Protein AF-A0A453LI11-F1 (afdb_monomer)

Sequence (67 aa):
SWSSSSPATMAAARAHVERLRRERYYIGRGEQNPLAEDMHQAVNYLSQELYSKDVHFLVELVQNLQF

Radius of gyration: 23.56 Å; Cα contacts (8 Å, |Δi|>4): 14; chains: 1; bounding box: 55×37×50 Å

Foldseek 3Di:
DPPPPDPVNVVVVVVVVVCCCCPPVVHPPPDDDPCPVVVVVVCVVVVCVVCVPPVVVVVVVVVVVPD

Solvent-accessible surface area (backbone atoms only — not comparable to full-atom values): 4059 Å² total; per-residue (Å²): 132,81,82,78,77,50,72,68,56,55,52,53,52,49,52,52,50,51,49,45,36,42,73,76,66,34,50,92,49,96,57,79,53,83,61,51,60,59,51,52,49,51,52,49,54,54,46,51,60,52,48,70,71,62,44,58,60,54,55,50,50,57,61,68,67,73,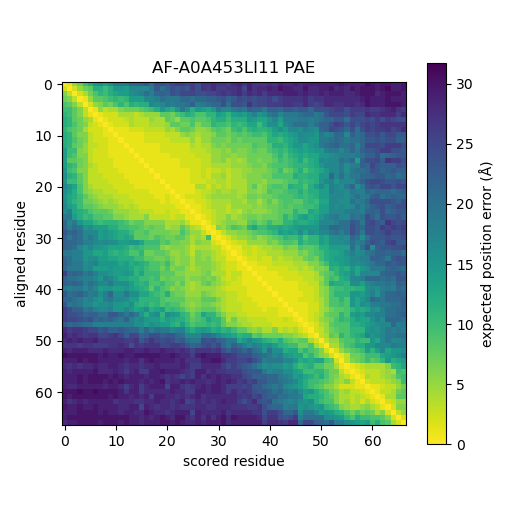118

Secondary structure (DSSP, 8-state):
------HHHHHHHHHHHHHHHHHTS-TT-SSPPTHHHHHHHHHHHHHHHHIIIIIHHHHHHHHHT--

Organism: Aegilops tauschii subsp. strangulata (NCBI:txid200361)

pLDDT: mean 72.19, std 12.44, range [39.97, 90.5]

Structure (mmCIF, N/CA/C/O backbone):
data_AF-A0A453LI11-F1
#
_entry.id   AF-A0A453LI11-F1
#
loop_
_atom_site.group_PDB
_atom_site.id
_atom_site.type_symbol
_atom_site.label_atom_id
_atom_site.label_alt_id
_atom_site.label_comp_id
_atom_site.label_asym_id
_atom_site.label_entity_id
_atom_site.label_seq_id
_atom_site.pdbx_PDB_ins_code
_atom_site.Cartn_x
_atom_site.Cartn_y
_atom_site.Cartn_z
_atom_site.occupancy
_atom_site.B_iso_or_equiv
_atom_site.auth_seq_id
_atom_site.auth_comp_id
_atom_site.auth_asym_id
_atom_site.auth_atom_id
_atom_site.pdbx_PDB_model_num
ATOM 1 N N . SER A 1 1 ? 6.213 24.912 -31.012 1.00 39.97 1 SER A N 1
ATOM 2 C CA . SER A 1 1 ? 6.703 23.575 -31.389 1.00 39.97 1 SER A CA 1
ATOM 3 C C . SER A 1 1 ? 6.256 22.593 -30.323 1.00 39.97 1 SER A C 1
ATOM 5 O O . SER A 1 1 ? 6.516 22.814 -29.150 1.00 39.97 1 SER A O 1
ATOM 7 N N . TRP A 1 2 ? 5.510 21.559 -30.697 1.00 51.94 2 TRP A N 1
ATOM 8 C CA . TRP A 1 2 ? 5.190 20.471 -29.775 1.00 51.94 2 TRP A CA 1
ATOM 9 C C . TRP A 1 2 ? 6.315 19.463 -29.968 1.00 51.94 2 TRP A C 1
ATOM 11 O O . TRP A 1 2 ? 6.419 18.875 -31.042 1.00 51.94 2 TRP A O 1
ATOM 21 N N . SER A 1 3 ? 7.240 19.380 -29.011 1.00 60.94 3 SER A N 1
ATOM 22 C CA . SER A 1 3 ? 8.377 18.465 -29.101 1.00 60.94 3 SER A CA 1
ATOM 23 C C . SER A 1 3 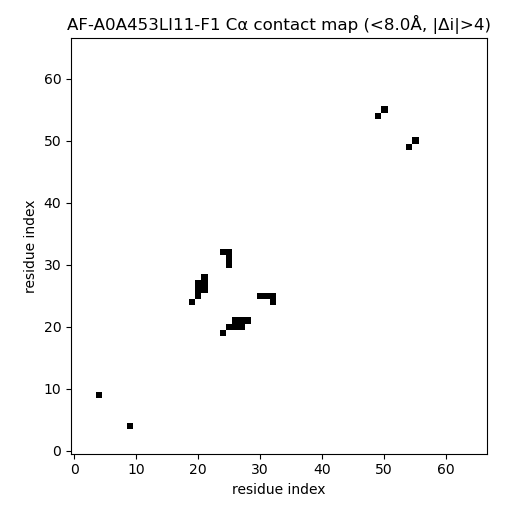? 7.853 17.036 -29.204 1.00 60.94 3 SER A C 1
ATOM 25 O O . SER A 1 3 ? 7.371 16.466 -28.225 1.00 60.94 3 SER A O 1
ATOM 27 N N . SER A 1 4 ? 7.926 16.470 -30.407 1.00 62.84 4 SER A N 1
ATOM 28 C CA . SER A 1 4 ? 7.665 15.062 -30.669 1.00 62.84 4 SER A CA 1
ATOM 29 C C . SER A 1 4 ? 8.623 14.246 -29.810 1.00 62.84 4 SER A C 1
ATOM 31 O O . SER A 1 4 ? 9.825 14.208 -30.075 1.00 62.84 4 SER A O 1
ATOM 33 N N . SER A 1 5 ? 8.113 13.652 -28.734 1.00 65.25 5 SER A N 1
ATOM 34 C CA . SER A 1 5 ? 8.920 12.786 -27.882 1.00 65.25 5 SER A CA 1
ATOM 35 C C . SER A 1 5 ? 9.366 11.578 -28.696 1.00 65.25 5 SER A C 1
ATOM 37 O O . SER A 1 5 ? 8.538 10.854 -29.248 1.00 65.25 5 SER A O 1
ATOM 39 N N . SER A 1 6 ? 10.679 11.382 -28.800 1.00 76.94 6 SER A N 1
ATOM 40 C CA . SER A 1 6 ? 11.257 10.272 -29.549 1.00 76.94 6 SER A CA 1
ATOM 41 C C . SER A 1 6 ? 10.787 8.925 -28.977 1.00 76.94 6 SER A C 1
ATOM 43 O O . SER A 1 6 ? 10.627 8.795 -27.758 1.00 76.94 6 SER A O 1
ATOM 45 N N . PRO A 1 7 ? 10.620 7.884 -29.813 1.00 76.88 7 PRO A N 1
ATOM 46 C CA . PRO A 1 7 ? 10.184 6.558 -29.362 1.00 76.88 7 PRO A CA 1
ATOM 47 C C . PRO A 1 7 ? 11.096 5.963 -28.273 1.00 76.88 7 PRO A C 1
ATOM 49 O O . PRO A 1 7 ? 10.614 5.280 -27.371 1.00 76.88 7 PRO A O 1
ATOM 52 N N . ALA A 1 8 ? 12.391 6.296 -28.286 1.00 80.81 8 ALA A N 1
ATOM 53 C CA . ALA A 1 8 ? 13.336 5.924 -27.231 1.00 80.81 8 ALA A CA 1
ATOM 54 C C . ALA A 1 8 ? 12.979 6.529 -25.857 1.00 80.81 8 ALA A C 1
ATOM 56 O O . ALA A 1 8 ? 13.061 5.844 -24.838 1.00 80.81 8 ALA A O 1
ATOM 57 N N . THR A 1 9 ? 12.522 7.784 -25.817 1.00 85.06 9 THR A N 1
ATOM 58 C CA . THR A 1 9 ? 12.117 8.469 -24.579 1.00 85.06 9 THR A CA 1
ATOM 59 C C . THR A 1 9 ? 10.854 7.843 -23.992 1.00 85.06 9 THR A C 1
ATOM 61 O O . THR A 1 9 ? 10.779 7.611 -22.787 1.00 85.06 9 THR A O 1
ATOM 64 N N . MET A 1 10 ? 9.886 7.492 -24.844 1.00 86.44 10 MET A N 1
ATOM 65 C CA . MET A 1 10 ? 8.663 6.792 -24.430 1.00 86.44 10 MET A CA 1
ATOM 66 C C . MET A 1 10 ? 8.964 5.392 -23.878 1.00 86.44 10 MET A C 1
ATOM 68 O O . MET A 1 10 ? 8.397 4.991 -22.861 1.00 86.44 10 MET A O 1
ATOM 72 N N . ALA A 1 11 ? 9.889 4.657 -24.505 1.00 86.31 11 ALA A N 1
ATOM 73 C CA . ALA A 1 11 ? 10.321 3.346 -24.025 1.00 86.31 11 ALA A CA 1
ATOM 74 C C . ALA A 1 11 ? 11.030 3.435 -22.662 1.00 86.31 11 ALA A C 1
ATOM 76 O O . ALA A 1 11 ? 10.721 2.657 -21.759 1.00 86.31 11 ALA A O 1
ATOM 77 N N . ALA A 1 12 ? 11.918 4.418 -22.479 1.00 90.50 12 ALA A N 1
ATOM 78 C CA . ALA A 1 12 ? 12.596 4.656 -21.206 1.00 90.50 12 ALA A CA 1
ATOM 79 C C . ALA A 1 12 ? 11.611 5.047 -20.090 1.00 90.50 12 ALA A C 1
ATOM 81 O O . ALA A 1 12 ? 11.689 4.516 -18.981 1.00 90.50 12 ALA A O 1
ATOM 82 N N . ALA A 1 13 ? 10.637 5.913 -20.392 1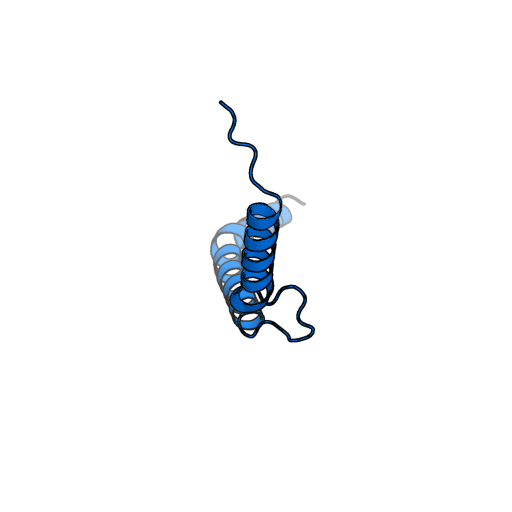.00 89.56 13 ALA A N 1
ATOM 83 C CA . ALA A 1 13 ? 9.579 6.279 -19.454 1.00 89.56 13 ALA A CA 1
ATOM 84 C C . ALA A 1 13 ? 8.741 5.057 -19.048 1.00 89.56 13 ALA A C 1
ATOM 86 O O . ALA A 1 13 ? 8.496 4.837 -17.862 1.00 89.56 13 ALA A O 1
ATOM 87 N N . ARG A 1 14 ? 8.366 4.208 -20.012 1.00 87.00 14 ARG A N 1
ATOM 88 C CA . ARG A 1 14 ? 7.625 2.971 -19.739 1.00 87.00 14 ARG A CA 1
ATOM 89 C C . ARG A 1 14 ? 8.427 2.002 -18.872 1.00 87.00 14 ARG A C 1
ATOM 91 O O . ARG A 1 14 ? 7.890 1.488 -17.897 1.00 87.00 14 ARG A O 1
ATOM 98 N N . ALA A 1 15 ? 9.708 1.790 -19.171 1.00 90.06 15 ALA A N 1
ATOM 99 C CA . ALA A 1 15 ? 10.581 0.942 -18.360 1.00 90.06 15 ALA A CA 1
ATOM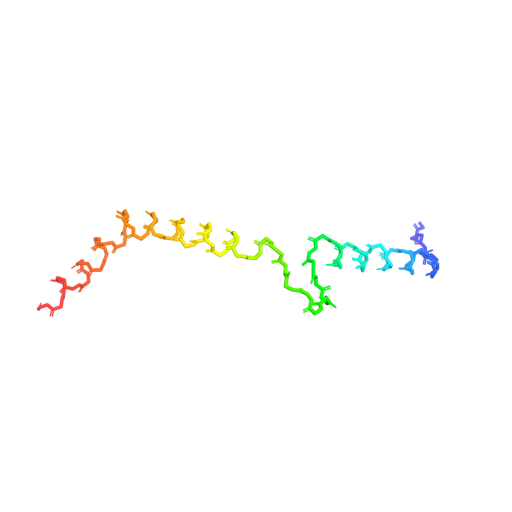 100 C C . ALA A 1 15 ? 10.726 1.473 -16.924 1.00 90.06 15 ALA A C 1
ATOM 102 O O . ALA A 1 15 ? 10.689 0.704 -15.964 1.00 90.06 15 ALA A O 1
ATOM 103 N N . HIS A 1 16 ? 10.827 2.795 -16.765 1.00 90.50 16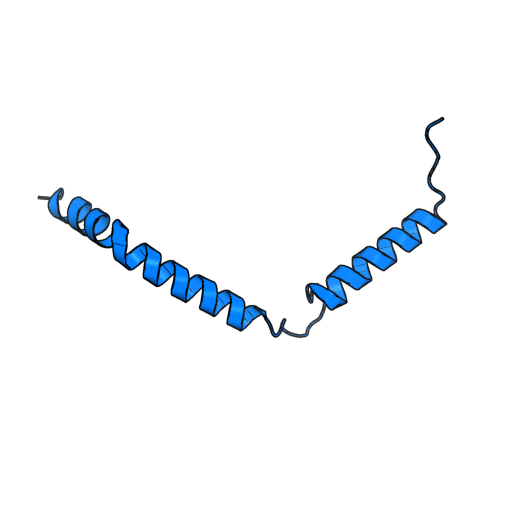 HIS A N 1
ATOM 104 C CA . HIS A 1 16 ? 10.875 3.431 -15.454 1.00 90.50 16 HIS A CA 1
ATOM 105 C C . HIS A 1 16 ? 9.585 3.201 -14.652 1.00 90.50 16 HIS A C 1
ATOM 107 O O . HIS A 1 16 ? 9.655 2.839 -13.476 1.00 90.50 16 HIS A O 1
ATOM 113 N N . VAL A 1 17 ? 8.419 3.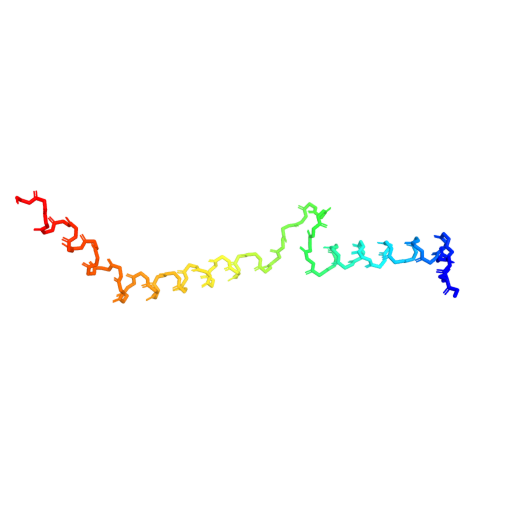362 -15.285 1.00 89.19 17 VAL A N 1
ATOM 114 C CA . VAL A 1 17 ? 7.111 3.096 -14.665 1.00 89.19 17 VAL A CA 1
ATOM 115 C C . VAL A 1 17 ? 6.977 1.626 -14.269 1.00 89.19 17 VAL A C 1
ATOM 117 O O . VAL A 1 17 ? 6.564 1.336 -13.149 1.00 89.19 17 VAL A O 1
ATOM 120 N N . GLU A 1 18 ? 7.371 0.692 -15.133 1.00 87.88 18 GLU A N 1
ATOM 121 C CA . GLU A 1 18 ? 7.293 -0.742 -14.829 1.00 87.88 18 GLU A CA 1
ATOM 122 C C . GLU A 1 18 ? 8.220 -1.146 -13.678 1.00 87.88 18 GLU A C 1
ATOM 124 O O . GLU A 1 18 ? 7.822 -1.910 -12.795 1.00 87.88 18 GLU A O 1
ATOM 129 N N . ARG A 1 19 ? 9.420 -0.558 -13.606 1.00 87.75 19 ARG A N 1
ATOM 130 C CA . ARG A 1 19 ? 10.316 -0.736 -12.458 1.00 87.75 19 ARG A CA 1
ATOM 131 C C . ARG A 1 19 ? 9.652 -0.275 -11.161 1.00 87.75 19 ARG A C 1
ATOM 133 O O . ARG A 1 19 ? 9.658 -0.994 -10.170 1.00 87.75 19 ARG A O 1
ATOM 140 N N . LEU A 1 20 ? 9.024 0.896 -11.183 1.00 87.25 20 LEU A N 1
ATOM 141 C CA . LEU A 1 20 ? 8.271 1.461 -10.062 1.00 87.25 20 LEU A CA 1
ATOM 142 C C . LEU A 1 20 ? 7.133 0.546 -9.594 1.00 87.25 20 LEU A C 1
ATOM 144 O O . LEU A 1 20 ? 7.036 0.245 -8.406 1.00 87.25 20 LEU A O 1
ATOM 148 N N . ARG A 1 21 ? 6.289 0.096 -10.528 1.00 85.56 21 ARG A N 1
ATOM 149 C CA . ARG A 1 21 ? 5.158 -0.804 -10.253 1.00 85.56 21 ARG A CA 1
ATOM 150 C C . ARG A 1 21 ? 5.631 -2.088 -9.588 1.00 85.56 21 ARG A C 1
ATOM 152 O O . 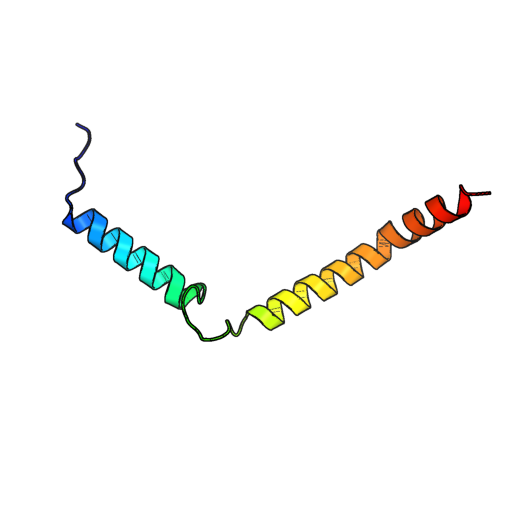ARG A 1 21 ? 5.048 -2.505 -8.591 1.00 85.56 21 ARG A O 1
ATOM 159 N N . ARG A 1 22 ? 6.726 -2.656 -10.093 1.00 83.12 22 ARG A N 1
ATOM 160 C CA . ARG A 1 22 ? 7.301 -3.898 -9.587 1.00 83.12 22 ARG A CA 1
ATOM 161 C C . ARG A 1 22 ? 8.010 -3.726 -8.245 1.00 83.12 22 ARG A C 1
ATOM 163 O O . ARG A 1 22 ? 7.854 -4.575 -7.380 1.00 83.12 22 ARG A O 1
ATOM 170 N N . GLU A 1 23 ? 8.854 -2.713 -8.082 1.00 83.25 23 GLU A N 1
ATOM 171 C CA . GLU A 1 23 ? 9.727 -2.564 -6.905 1.00 83.25 23 GLU A CA 1
ATOM 172 C C . GLU A 1 23 ? 9.047 -1.876 -5.728 1.00 83.25 23 GLU A C 1
ATOM 174 O O . GLU A 1 23 ? 9.271 -2.274 -4.593 1.00 83.25 23 GLU A O 1
ATOM 179 N N . ARG A 1 24 ? 8.227 -0.850 -5.980 1.00 77.06 24 ARG A N 1
ATOM 180 C CA . ARG A 1 24 ? 7.596 -0.076 -4.902 1.00 77.06 24 ARG A CA 1
ATOM 181 C C . ARG A 1 24 ? 6.203 -0.561 -4.549 1.00 77.06 24 ARG A C 1
ATOM 183 O O . ARG A 1 24 ? 5.827 -0.510 -3.387 1.00 77.06 24 ARG A O 1
ATOM 190 N N . TYR A 1 25 ? 5.446 -1.015 -5.541 1.00 75.62 25 TYR A N 1
ATOM 191 C CA . TYR A 1 25 ? 4.038 -1.366 -5.352 1.00 75.62 25 TYR A CA 1
ATOM 192 C C . TYR A 1 25 ? 3.771 -2.870 -5.443 1.00 75.62 25 TYR A C 1
ATOM 194 O O . TYR A 1 25 ? 2.627 -3.282 -5.279 1.00 75.62 25 TYR A O 1
ATOM 202 N N . TYR A 1 26 ? 4.805 -3.683 -5.706 1.00 78.69 26 TYR A N 1
ATOM 203 C CA . TYR A 1 26 ? 4.708 -5.143 -5.850 1.00 78.69 26 TYR A CA 1
ATOM 204 C C . TYR A 1 26 ? 3.671 -5.601 -6.900 1.00 78.69 26 TYR A C 1
ATOM 206 O O . TYR A 1 26 ? 3.231 -6.746 -6.910 1.00 78.69 26 TYR A O 1
ATOM 214 N N . ILE A 1 27 ? 3.301 -4.728 -7.841 1.00 78.62 27 ILE A N 1
ATOM 215 C CA . ILE A 1 27 ? 2.293 -5.013 -8.867 1.00 78.62 27 ILE A CA 1
ATOM 216 C C . ILE A 1 27 ? 2.907 -5.926 -9.932 1.00 78.62 27 ILE A C 1
ATOM 218 O O . ILE A 1 27 ? 3.967 -5.626 -10.485 1.00 78.62 27 ILE A O 1
ATOM 222 N N . GLY A 1 28 ? 2.223 -7.029 -10.245 1.00 70.81 28 GLY A N 1
ATOM 223 C CA . GLY A 1 28 ? 2.658 -7.992 -11.262 1.00 70.81 28 GLY A CA 1
ATOM 224 C C . GLY A 1 28 ? 3.786 -8.925 -10.811 1.00 70.81 28 GLY A C 1
ATOM 225 O O . GLY A 1 28 ? 4.298 -9.688 -11.629 1.00 70.81 28 GLY A O 1
ATOM 226 N N . ARG A 1 29 ? 4.177 -8.885 -9.529 1.00 71.81 29 ARG A N 1
ATOM 227 C CA . ARG A 1 29 ? 4.924 -9.981 -8.904 1.00 71.81 29 ARG A CA 1
ATOM 228 C C . ARG A 1 29 ? 3.922 -11.019 -8.400 1.00 71.81 29 ARG A C 1
ATOM 230 O O . ARG A 1 29 ? 2.865 -10.655 -7.902 1.00 71.81 29 ARG A O 1
ATOM 237 N N . GLY A 1 30 ? 4.259 -12.302 -8.517 1.00 68.44 30 GLY A N 1
ATOM 238 C CA . GLY A 1 30 ? 3.524 -13.372 -7.825 1.00 68.44 30 GLY A CA 1
ATOM 239 C C . GLY A 1 30 ? 3.797 -13.404 -6.315 1.00 68.44 30 GLY A C 1
ATOM 240 O O . GLY A 1 30 ? 3.208 -14.205 -5.601 1.00 68.44 30 GLY A O 1
ATOM 241 N N . GLU A 1 31 ? 4.706 -12.549 -5.843 1.00 77.12 31 GLU A N 1
ATOM 242 C CA . GLU A 1 31 ? 5.049 -12.368 -4.436 1.00 77.12 31 GLU A CA 1
ATOM 243 C C . GLU A 1 31 ? 4.044 -11.430 -3.766 1.00 77.12 31 GLU A C 1
ATOM 245 O O . GLU A 1 31 ? 3.703 -10.373 -4.304 1.00 77.12 31 GLU A O 1
ATOM 250 N N . GLN A 1 32 ? 3.597 -11.801 -2.570 1.00 68.06 32 GLN A N 1
ATOM 251 C CA . GLN A 1 32 ? 2.702 -10.976 -1.770 1.00 68.06 32 GLN A CA 1
ATOM 252 C C . GLN A 1 32 ? 3.457 -9.742 -1.255 1.00 68.06 32 GLN A C 1
ATOM 254 O O . GLN A 1 32 ? 4.584 -9.854 -0.773 1.00 68.06 32 GLN A O 1
ATOM 259 N N . ASN A 1 33 ? 2.848 -8.557 -1.369 1.00 77.94 33 ASN A N 1
ATOM 260 C CA . ASN A 1 33 ? 3.442 -7.329 -0.843 1.00 77.94 33 ASN A CA 1
ATOM 261 C C . ASN A 1 33 ? 3.569 -7.451 0.690 1.00 77.94 33 ASN A C 1
ATOM 263 O O . ASN A 1 33 ? 2.532 -7.571 1.346 1.00 77.94 33 ASN A O 1
ATOM 267 N N . PRO A 1 34 ? 4.781 -7.384 1.274 1.00 75.75 34 PRO A N 1
ATOM 268 C CA . PRO A 1 34 ? 4.970 -7.534 2.718 1.00 75.75 34 PRO A CA 1
ATOM 269 C C . PRO A 1 34 ? 4.250 -6.451 3.535 1.00 75.75 34 PRO A C 1
ATOM 271 O O . PRO A 1 34 ? 3.944 -6.675 4.696 1.00 75.75 34 PRO A O 1
ATOM 274 N N . LEU A 1 35 ? 3.931 -5.303 2.925 1.00 78.12 35 LEU A N 1
ATOM 275 C CA . LEU A 1 35 ? 3.189 -4.210 3.561 1.00 78.12 35 LEU A CA 1
ATOM 276 C C . LEU A 1 35 ? 1.663 -4.388 3.498 1.00 78.12 35 LEU A C 1
ATOM 278 O O . LEU A 1 35 ? 0.934 -3.585 4.074 1.00 78.12 35 LEU A O 1
ATOM 282 N N . ALA A 1 36 ? 1.156 -5.388 2.769 1.00 77.75 36 ALA A N 1
ATOM 283 C CA . ALA A 1 36 ? -0.285 -5.578 2.605 1.00 77.75 36 ALA A CA 1
ATOM 284 C C . ALA A 1 36 ? -0.970 -5.931 3.930 1.00 77.75 36 ALA A C 1
ATOM 286 O O . ALA A 1 36 ? -2.029 -5.380 4.220 1.00 77.75 36 ALA A O 1
ATOM 287 N N . GLU A 1 37 ? -0.358 -6.801 4.738 1.00 76.75 37 GLU A N 1
ATOM 288 C CA . GLU A 1 37 ? -0.902 -7.191 6.044 1.00 76.75 37 GLU A CA 1
ATOM 289 C C . GLU A 1 37 ? -0.951 -5.991 6.996 1.00 76.75 37 GLU A C 1
ATOM 291 O O . GLU A 1 37 ? -2.004 -5.691 7.550 1.00 76.75 37 GLU A O 1
ATOM 296 N N . ASP A 1 38 ? 0.139 -5.226 7.095 1.00 79.88 38 ASP A N 1
ATOM 297 C CA . ASP A 1 38 ? 0.200 -4.021 7.930 1.00 79.88 38 ASP A CA 1
ATOM 298 C C . ASP A 1 38 ? -0.829 -2.964 7.496 1.00 79.88 38 ASP A C 1
ATOM 300 O O . ASP A 1 38 ? -1.470 -2.325 8.333 1.00 79.88 38 ASP A O 1
ATOM 304 N N . MET A 1 39 ? -1.044 -2.793 6.186 1.00 78.19 39 MET A N 1
ATOM 305 C CA . MET A 1 39 ? -2.097 -1.913 5.672 1.00 78.19 39 MET A CA 1
ATOM 306 C C . MET A 1 39 ? -3.498 -2.426 6.023 1.00 78.19 39 MET A C 1
ATOM 308 O O . MET A 1 39 ? -4.349 -1.631 6.421 1.00 78.19 39 MET A O 1
ATOM 312 N N . HIS A 1 40 ? -3.751 -3.733 5.901 1.00 78.00 40 HIS A N 1
ATOM 313 C CA . HIS A 1 40 ? -5.024 -4.334 6.305 1.00 78.00 40 HIS A CA 1
ATOM 314 C C . HIS A 1 40 ? -5.278 -4.167 7.805 1.00 78.00 40 HIS A C 1
ATOM 316 O O . HIS A 1 40 ? -6.384 -3.792 8.196 1.00 78.00 40 HIS A O 1
ATOM 322 N N . GLN A 1 41 ? -4.252 -4.367 8.632 1.00 83.19 41 GLN A N 1
ATOM 323 C CA . GLN A 1 41 ? -4.305 -4.151 10.074 1.00 83.19 41 GLN A CA 1
ATOM 324 C C . GLN A 1 41 ? -4.613 -2.686 10.400 1.00 83.19 41 GLN A C 1
ATOM 326 O O . GLN A 1 41 ? -5.542 -2.418 11.156 1.00 83.19 41 GLN A O 1
ATOM 331 N N . ALA A 1 42 ? -3.909 -1.729 9.788 1.00 83.44 42 ALA A N 1
ATOM 332 C CA . ALA A 1 42 ? -4.136 -0.300 10.009 1.00 83.44 42 ALA A CA 1
ATOM 333 C C . ALA A 1 42 ? -5.562 0.134 9.628 1.00 83.44 42 ALA A C 1
ATOM 335 O O . ALA A 1 42 ? -6.204 0.870 10.377 1.00 83.44 42 ALA A O 1
ATOM 336 N N . VAL A 1 43 ? -6.084 -0.354 8.496 1.00 76.12 43 VAL A N 1
ATOM 337 C CA . VAL A 1 43 ? -7.479 -0.114 8.092 1.00 76.12 43 VAL A CA 1
ATOM 338 C C . VAL A 1 43 ? -8.450 -0.735 9.094 1.00 76.12 43 VAL A C 1
ATOM 340 O O . VAL A 1 43 ? -9.425 -0.085 9.461 1.00 76.12 43 VAL A O 1
ATOM 343 N N . ASN A 1 44 ? -8.186 -1.953 9.572 1.00 77.75 44 ASN A N 1
ATOM 344 C CA . ASN A 1 44 ? -9.026 -2.612 10.568 1.00 77.75 44 ASN A CA 1
ATOM 345 C C . ASN A 1 44 ? -9.051 -1.824 11.888 1.00 77.75 44 ASN A C 1
ATOM 347 O O . ASN A 1 44 ? -10.133 -1.488 12.361 1.00 77.75 44 ASN A O 1
ATOM 351 N N . TYR A 1 45 ? -7.893 -1.443 12.432 1.00 81.62 45 TYR A N 1
ATOM 352 C CA . TYR A 1 45 ? -7.801 -0.641 13.655 1.00 81.62 45 TYR A CA 1
ATOM 353 C C . TYR A 1 45 ? -8.495 0.715 13.515 1.00 81.62 45 TYR A C 1
ATOM 355 O O . TYR A 1 45 ? -9.327 1.064 14.349 1.00 81.62 45 TYR A O 1
ATOM 363 N N . LEU A 1 46 ? -8.238 1.441 12.423 1.00 74.25 46 LEU A N 1
ATOM 364 C CA . LEU A 1 46 ? -8.896 2.720 12.163 1.00 74.25 46 LEU A CA 1
ATOM 365 C C . LEU A 1 46 ? -10.413 2.553 12.009 1.00 74.25 46 LEU A C 1
ATOM 367 O O . LEU A 1 46 ? -11.185 3.364 12.515 1.00 74.25 46 LEU A O 1
ATOM 371 N N . SER A 1 47 ? -10.858 1.489 11.333 1.00 71.31 47 SER A N 1
ATOM 372 C CA . SER A 1 47 ? -12.283 1.200 11.190 1.00 71.31 47 SER A CA 1
ATOM 373 C C . SER A 1 47 ? -12.922 0.888 12.541 1.00 71.31 47 SER A C 1
ATOM 375 O O . SER A 1 47 ? -13.979 1.430 12.833 1.00 71.31 47 SER A O 1
ATOM 377 N N . GLN A 1 48 ? -12.273 0.106 13.404 1.00 73.31 48 GLN A N 1
ATOM 378 C CA . GLN A 1 48 ? -12.763 -0.180 14.752 1.00 73.31 48 GLN A CA 1
ATOM 379 C C . GLN A 1 48 ? -12.863 1.092 15.596 1.00 73.31 48 GLN A C 1
ATOM 381 O O . GLN A 1 48 ? -13.882 1.304 16.249 1.00 73.31 48 GLN A O 1
ATOM 386 N N . GLU A 1 49 ? -11.862 1.973 15.538 1.00 67.50 49 GLU A N 1
ATOM 387 C CA . GLU A 1 49 ? -11.905 3.262 16.235 1.00 67.50 49 GLU A CA 1
ATOM 388 C C . GLU A 1 49 ? -13.042 4.170 15.731 1.00 67.50 49 GLU A C 1
ATOM 390 O O . GLU A 1 49 ? -13.716 4.813 16.538 1.00 67.50 49 GLU A O 1
ATOM 395 N N . LEU A 1 50 ? -13.304 4.191 14.419 1.00 61.44 50 LEU A N 1
ATOM 396 C CA . LEU A 1 50 ? -14.383 4.977 13.806 1.00 61.44 50 LEU A CA 1
ATOM 397 C C 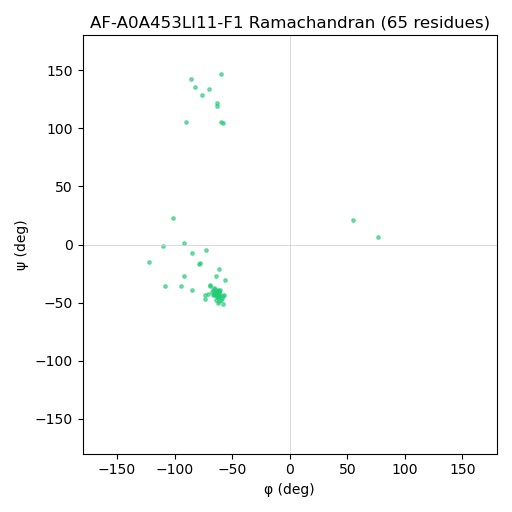. LEU A 1 50 ? -15.781 4.386 14.073 1.00 61.44 50 LEU A C 1
ATOM 399 O O . LEU A 1 50 ? -16.706 5.118 14.429 1.00 61.44 50 LEU A O 1
ATOM 403 N N . TYR A 1 51 ? -15.944 3.062 13.960 1.00 55.34 51 TYR A N 1
ATOM 404 C CA . TYR A 1 51 ? -17.191 2.358 14.292 1.00 55.34 51 TYR A CA 1
ATOM 405 C C . TYR A 1 51 ? -17.530 2.463 15.786 1.00 55.34 51 TYR A C 1
ATOM 407 O O . TYR A 1 51 ? -18.706 2.438 16.150 1.00 55.34 51 TYR A O 1
ATOM 415 N N . SER A 1 52 ? -16.522 2.629 16.648 1.00 59.03 52 SER A N 1
ATOM 416 C CA . SER A 1 52 ? -16.704 2.706 18.097 1.00 59.03 52 SER A CA 1
ATOM 417 C C . SER A 1 52 ? -17.192 4.065 18.612 1.00 59.03 52 SER A C 1
ATOM 419 O O . SER A 1 52 ? -17.636 4.109 19.759 1.00 59.03 52 SER A O 1
ATOM 421 N N . LYS A 1 53 ? -17.112 5.162 17.841 1.00 55.97 53 LYS A N 1
ATOM 422 C CA . LYS A 1 53 ? -17.500 6.496 18.347 1.00 55.97 53 LYS A CA 1
ATOM 423 C C . LYS A 1 53 ? -18.803 7.065 17.784 1.00 55.97 53 LYS A C 1
ATOM 425 O O . LYS A 1 53 ? -19.551 7.624 18.575 1.00 55.97 53 LYS A O 1
ATOM 430 N N . ASP A 1 54 ? -19.140 6.840 16.509 1.00 55.31 54 ASP A N 1
ATOM 431 C CA . ASP A 1 54 ? -20.338 7.468 15.908 1.00 55.31 54 ASP A CA 1
ATOM 432 C C . ASP A 1 54 ? -21.371 6.484 15.321 1.00 55.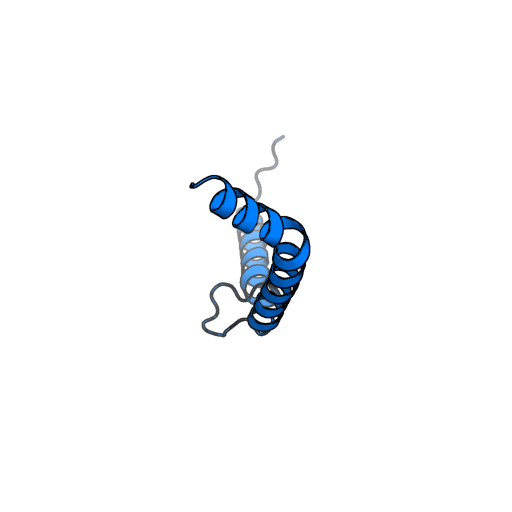31 54 ASP A C 1
ATOM 434 O O . ASP A 1 54 ? -22.522 6.853 15.090 1.00 55.31 54 ASP A O 1
ATOM 438 N N . VAL A 1 55 ? -21.017 5.211 15.106 1.00 56.22 55 VAL A N 1
ATOM 439 C CA . VAL A 1 55 ? -21.925 4.235 14.465 1.00 56.22 55 VAL A CA 1
ATOM 440 C C . VAL A 1 55 ? -22.769 3.459 15.478 1.00 56.22 55 VAL A C 1
ATOM 442 O O . VAL A 1 55 ? -23.892 3.076 15.158 1.00 56.22 55 VAL A O 1
ATOM 445 N N . HIS A 1 56 ? -22.293 3.286 16.717 1.00 60.69 56 HIS A N 1
ATOM 446 C CA . HIS A 1 56 ? -23.064 2.619 17.775 1.00 60.69 56 HIS A CA 1
ATOM 447 C C . HIS A 1 56 ? -24.411 3.318 18.023 1.00 60.69 56 HIS A C 1
ATOM 449 O O . HIS A 1 56 ? -25.452 2.669 18.022 1.00 60.69 56 HIS A O 1
ATOM 455 N N . PHE A 1 57 ? -24.402 4.655 18.085 1.00 56.94 57 PHE A N 1
ATOM 456 C CA . PHE A 1 57 ? -25.614 5.461 18.225 1.00 56.94 57 PHE A CA 1
ATOM 457 C C . PHE A 1 57 ? -26.531 5.376 16.998 1.00 56.94 57 PHE A C 1
ATOM 459 O O . PHE A 1 57 ? -27.740 5.305 17.162 1.00 56.94 57 PHE A O 1
ATOM 466 N N . LEU A 1 58 ? -26.000 5.354 15.769 1.00 57.47 58 LEU A N 1
ATOM 467 C CA . LEU A 1 58 ? -26.831 5.262 14.558 1.00 57.47 58 LEU A CA 1
ATOM 468 C C . LEU A 1 58 ? -27.511 3.892 14.419 1.00 57.47 58 LEU A C 1
ATOM 470 O O . LEU A 1 58 ? -28.657 3.822 13.980 1.00 57.47 58 LEU A O 1
ATOM 474 N N . VAL A 1 59 ? -26.832 2.815 14.823 1.00 61.91 59 VAL A N 1
ATOM 475 C CA . VAL A 1 59 ? -27.408 1.463 14.842 1.00 61.91 59 VAL A CA 1
ATOM 476 C C . VAL A 1 59 ? -28.449 1.334 15.956 1.00 61.91 59 VAL A C 1
ATOM 478 O O . VAL A 1 59 ? -29.538 0.829 15.689 1.00 61.91 59 VAL A O 1
ATOM 481 N N . GLU A 1 60 ? -28.182 1.864 17.156 1.00 64.44 60 GLU A N 1
ATOM 482 C CA . GLU A 1 60 ? -29.188 1.947 18.226 1.00 64.44 60 GLU A CA 1
ATOM 483 C C . GLU A 1 60 ? -30.382 2.830 17.833 1.00 64.44 60 GLU A C 1
ATOM 485 O O . GLU A 1 60 ? -31.526 2.482 18.109 1.00 64.44 60 GLU A O 1
ATOM 490 N N . LEU A 1 61 ? -30.160 3.966 17.168 1.00 57.50 61 LEU A N 1
ATOM 491 C CA . LEU A 1 61 ? -31.218 4.896 16.768 1.00 57.50 61 LEU A CA 1
ATOM 492 C C . LEU A 1 61 ? -32.144 4.271 15.717 1.00 57.50 61 LEU A C 1
ATOM 494 O O . LEU A 1 61 ? -33.360 4.381 15.835 1.00 57.50 61 LEU A O 1
ATOM 498 N N . VAL A 1 62 ? -31.592 3.574 14.718 1.00 60.22 62 VAL A N 1
ATOM 499 C CA . VAL A 1 62 ? -32.392 2.851 13.713 1.00 60.22 62 VAL A CA 1
ATOM 500 C C . VAL A 1 62 ? -33.170 1.695 14.351 1.00 60.22 62 VAL A C 1
ATOM 502 O O . VAL A 1 62 ? -34.327 1.481 14.000 1.00 60.22 62 VAL A O 1
ATOM 505 N N . GLN A 1 63 ? -32.583 0.994 15.325 1.00 62.00 63 GLN A N 1
ATOM 506 C CA . GLN A 1 63 ? -33.264 -0.074 16.067 1.00 62.00 63 GLN A CA 1
ATOM 507 C C . GLN A 1 63 ? -34.375 0.456 16.992 1.00 62.00 63 GLN A C 1
ATOM 509 O O . GLN A 1 63 ? -35.416 -0.182 17.115 1.00 62.00 63 GLN A O 1
ATOM 514 N N . ASN A 1 64 ? -34.204 1.638 17.591 1.00 56.88 64 ASN A N 1
ATOM 515 C CA . ASN A 1 64 ? -35.203 2.269 18.463 1.00 56.88 64 ASN A CA 1
ATOM 516 C C . ASN A 1 64 ? -36.370 2.936 17.704 1.00 56.88 64 ASN A C 1
ATOM 518 O O . ASN A 1 64 ? -37.401 3.218 18.310 1.00 56.88 64 ASN A O 1
ATOM 522 N N . LEU A 1 65 ? -36.239 3.184 16.395 1.00 53.47 65 LEU A N 1
ATOM 523 C CA . LEU A 1 65 ? -37.289 3.766 15.540 1.00 53.47 65 LEU A CA 1
ATOM 524 C C . LEU A 1 65 ? -38.183 2.713 14.849 1.00 53.47 65 LEU A C 1
ATOM 526 O O . LEU A 1 65 ? -39.064 3.084 14.077 1.00 53.47 65 LEU A O 1
ATOM 530 N N . GLN A 1 66 ? -37.958 1.417 15.099 1.00 54.50 66 GLN A N 1
ATOM 531 C CA . GLN A 1 66 ? -38.715 0.303 14.505 1.00 54.50 66 GLN A CA 1
ATOM 532 C C . GLN A 1 66 ? -39.785 -0.319 15.429 1.00 54.50 66 GLN A C 1
ATOM 534 O O . GLN A 1 66 ? -40.209 -1.450 15.184 1.00 54.50 66 GLN A O 1
ATOM 539 N N . PHE A 1 67 ? -40.263 0.417 16.437 1.00 45.53 67 PHE A N 1
ATOM 540 C CA . PHE A 1 67 ? -41.496 0.078 17.163 1.00 45.53 67 PHE A CA 1
ATOM 541 C C . PHE A 1 67 ? -42.695 0.864 16.631 1.00 45.53 67 PHE A C 1
ATOM 543 O O . PHE A 1 67 ? -42.591 2.108 16.543 1.00 45.53 67 PHE A O 1
#

Mean predicted aligned error: 14.14 Å

InterPro domains:
  IPR052957 Auxin-regulated embryogenesis mediator [PTHR32387] (11-64)